Protein AF-B7FUA0-F1 (afdb_monomer_lite)

Sequence (108 aa):
MLSNSIRISSLRTASCAYKAITSRSFGIGDTFGKKEKVEEDRFMREQEKKFFEQKKAEMDEKMHATELAAFEASVAPAMAEAENALSKTGDKISVAGLEAIAKWKLGL

Radius of gyration: 48.78 Å; chains: 1; bounding box: 85×20×151 Å

Secondary structure (DSSP, 8-state):
---------------------------THHHHHHHHHHHHHHHHHHHHHHHHHHHHHHHHHHHHHHHHHHHHHHHHHHHHHHHHHHHHHT----HHHHHHHHHHHHT-

Structure (mmCIF, N/CA/C/O backbone):
data_AF-B7FUA0-F1
#
_entry.id   AF-B7FUA0-F1
#
loop_
_atom_site.group_PDB
_atom_site.id
_atom_site.type_symbol
_atom_site.label_atom_id
_atom_site.label_alt_id
_atom_site.label_comp_id
_atom_site.label_asym_id
_atom_site.label_entity_id
_atom_site.label_seq_id
_atom_site.pdbx_PDB_ins_code
_atom_site.Cartn_x
_atom_site.Cartn_y
_atom_site.Cartn_z
_atom_site.occupancy
_atom_site.B_iso_or_equiv
_atom_site.auth_seq_id
_atom_site.auth_comp_id
_atom_site.auth_asym_id
_atom_site.auth_atom_id
_atom_site.pdbx_PDB_model_num
ATOM 1 N N . MET A 1 1 ? 64.969 1.610 -117.878 1.00 47.66 1 MET A N 1
ATOM 2 C CA . MET A 1 1 ? 64.574 0.972 -116.605 1.00 47.66 1 MET A CA 1
ATOM 3 C C . MET A 1 1 ? 64.549 2.036 -115.527 1.00 47.66 1 MET A C 1
ATOM 5 O O . MET A 1 1 ? 65.526 2.765 -115.450 1.00 47.66 1 MET A O 1
ATOM 9 N N . LEU A 1 2 ? 63.452 2.108 -114.765 1.00 45.78 2 LEU A N 1
ATOM 10 C CA . LEU A 1 2 ? 63.338 2.431 -113.329 1.00 45.78 2 LEU A CA 1
ATOM 11 C C . LEU A 1 2 ? 61.992 3.121 -113.065 1.00 45.78 2 LEU A C 1
ATOM 13 O O . LEU A 1 2 ? 61.799 4.311 -113.294 1.00 45.78 2 LEU A O 1
ATOM 17 N N . SER A 1 3 ? 61.052 2.287 -112.632 1.00 46.78 3 SER A N 1
ATOM 18 C CA . SER A 1 3 ? 59.721 2.619 -112.143 1.00 46.78 3 SER A CA 1
ATOM 19 C C . SER A 1 3 ? 59.810 3.270 -110.765 1.00 46.78 3 SER A C 1
ATOM 21 O O . SER A 1 3 ? 60.544 2.767 -109.923 1.00 46.78 3 SER A O 1
ATOM 23 N N . ASN A 1 4 ? 58.986 4.282 -110.487 1.00 53.16 4 ASN A N 1
ATOM 24 C CA . ASN A 1 4 ? 58.707 4.713 -109.116 1.00 53.16 4 ASN A CA 1
ATOM 25 C C . ASN A 1 4 ? 57.191 4.730 -108.892 1.00 53.16 4 ASN A C 1
ATOM 27 O O . ASN A 1 4 ? 56.496 5.656 -109.299 1.00 53.16 4 ASN A O 1
ATOM 31 N N . SER A 1 5 ? 56.676 3.667 -108.262 1.00 52.69 5 SER A N 1
ATOM 32 C CA . SER A 1 5 ? 55.296 3.605 -107.776 1.00 52.69 5 SER A CA 1
ATOM 33 C C . SER A 1 5 ? 55.232 4.217 -106.377 1.00 52.69 5 SER A C 1
ATOM 35 O O . SER A 1 5 ? 55.867 3.700 -105.456 1.00 52.69 5 SER A O 1
ATOM 37 N N . ILE A 1 6 ? 54.451 5.278 -106.192 1.00 61.19 6 ILE A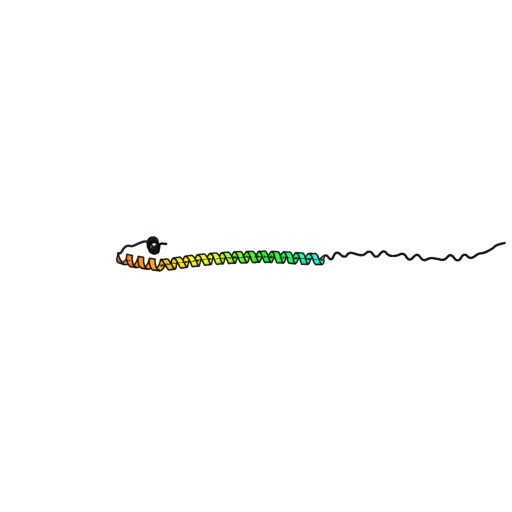 N 1
ATOM 38 C CA . ILE A 1 6 ? 54.192 5.848 -104.867 1.00 61.19 6 ILE A CA 1
ATOM 39 C C . ILE A 1 6 ? 53.006 5.087 -104.266 1.00 61.19 6 ILE A C 1
ATOM 41 O O . ILE A 1 6 ? 51.864 5.252 -104.689 1.00 61.19 6 ILE A O 1
ATOM 45 N N . ARG A 1 7 ? 53.283 4.201 -103.302 1.00 52.09 7 ARG A N 1
ATOM 46 C CA . ARG A 1 7 ? 52.252 3.522 -102.505 1.00 52.09 7 ARG A CA 1
ATOM 47 C C . ARG A 1 7 ? 51.754 4.481 -101.427 1.00 52.09 7 ARG A C 1
ATOM 49 O O . ARG A 1 7 ? 52.493 4.793 -100.500 1.00 52.09 7 ARG A O 1
ATOM 56 N N . ILE A 1 8 ? 50.502 4.915 -101.530 1.00 57.06 8 ILE A N 1
ATOM 57 C CA . ILE A 1 8 ? 49.823 5.659 -100.466 1.00 57.06 8 ILE A CA 1
ATOM 58 C C . ILE A 1 8 ? 49.284 4.629 -99.467 1.00 57.06 8 ILE A C 1
ATOM 60 O O . ILE A 1 8 ? 48.283 3.958 -99.718 1.00 57.06 8 ILE A O 1
ATOM 64 N N . SER A 1 9 ? 49.985 4.449 -98.350 1.00 53.16 9 SER A N 1
ATOM 65 C CA . SER A 1 9 ? 49.530 3.623 -97.234 1.00 53.16 9 SER A CA 1
ATOM 66 C C . SER A 1 9 ? 48.440 4.357 -96.446 1.00 53.16 9 SER A C 1
ATOM 68 O O . SER A 1 9 ? 48.662 5.404 -95.846 1.00 53.16 9 SER A O 1
ATOM 70 N N . SER A 1 10 ? 47.239 3.779 -96.451 1.00 56.06 10 SER A N 1
ATOM 71 C CA . SER A 1 10 ? 46.098 4.172 -95.620 1.00 56.06 10 SER A CA 1
ATOM 72 C C . SER A 1 10 ? 46.453 4.060 -94.130 1.00 56.06 10 SER A C 1
ATOM 74 O O . SER A 1 10 ? 46.632 2.961 -93.606 1.00 56.06 10 SER A O 1
ATOM 76 N N . LEU A 1 11 ? 46.541 5.197 -93.437 1.00 57.72 11 LEU A N 1
ATOM 77 C CA . LEU A 1 11 ? 46.644 5.253 -91.979 1.00 57.72 11 LEU A CA 1
ATOM 78 C C . LEU A 1 11 ? 45.245 5.050 -91.381 1.00 57.72 11 LEU A C 1
ATOM 80 O O . LEU A 1 11 ? 44.420 5.961 -91.380 1.00 57.72 11 LEU A O 1
ATOM 84 N N . ARG A 1 12 ? 44.962 3.840 -90.888 1.00 53.75 12 ARG A N 1
ATOM 85 C CA . ARG A 1 12 ? 43.784 3.560 -90.056 1.00 53.75 12 ARG A CA 1
ATOM 86 C C . ARG A 1 12 ? 44.106 3.933 -88.610 1.00 53.75 12 ARG A C 1
ATOM 88 O O . ARG A 1 12 ? 44.890 3.253 -87.954 1.00 53.75 12 ARG A O 1
ATOM 95 N N . THR A 1 13 ? 43.503 5.003 -88.111 1.00 55.91 13 THR A N 1
ATOM 96 C CA . THR A 1 13 ? 43.522 5.370 -86.692 1.00 55.91 13 THR A CA 1
ATOM 97 C C . THR A 1 13 ? 42.632 4.406 -85.904 1.00 55.91 13 THR A C 1
ATOM 99 O O . THR A 1 13 ? 41.415 4.383 -86.062 1.00 55.91 13 THR A O 1
ATOM 102 N N . ALA A 1 14 ? 43.240 3.571 -85.061 1.00 53.91 14 ALA A N 1
ATOM 103 C CA . ALA A 1 14 ? 42.514 2.703 -84.140 1.00 53.91 14 ALA A CA 1
ATOM 104 C C . ALA A 1 14 ? 41.979 3.538 -82.964 1.00 53.91 14 ALA A C 1
ATOM 106 O O . ALA A 1 14 ? 42.752 4.041 -82.150 1.00 53.91 14 ALA A O 1
ATOM 107 N N . SER A 1 15 ? 40.657 3.704 -82.872 1.00 57.72 15 SER A N 1
ATOM 108 C CA . SER A 1 15 ? 40.014 4.330 -81.715 1.00 57.72 15 SER A CA 1
ATOM 109 C C . SER A 1 15 ? 40.112 3.395 -80.507 1.00 57.72 15 SER A C 1
ATOM 111 O O . SER A 1 15 ? 39.505 2.324 -80.491 1.00 57.72 15 SER A O 1
ATOM 113 N N . CYS A 1 16 ? 40.883 3.789 -79.497 1.00 51.97 16 CYS A N 1
ATOM 114 C CA . CYS A 1 16 ? 41.004 3.047 -78.249 1.00 51.97 16 CYS A CA 1
ATOM 115 C C . CYS A 1 16 ? 39.702 3.213 -77.442 1.00 51.97 16 CYS A C 1
ATOM 117 O O . CYS A 1 16 ? 39.404 4.303 -76.956 1.00 51.97 16 CYS A O 1
ATOM 119 N N . ALA A 1 17 ? 38.892 2.158 -77.340 1.00 60.41 17 ALA A N 1
ATOM 120 C CA . ALA A 1 17 ? 37.667 2.171 -76.547 1.00 60.41 17 ALA A CA 1
ATOM 121 C C . ALA A 1 17 ? 38.010 2.144 -75.046 1.00 60.41 17 ALA A C 1
ATOM 123 O O . ALA A 1 17 ? 38.513 1.145 -74.531 1.00 60.41 17 ALA A O 1
ATOM 124 N N . TYR A 1 18 ? 37.738 3.242 -74.339 1.00 59.97 18 TYR A N 1
ATOM 125 C CA . TYR A 1 18 ? 37.897 3.328 -72.888 1.00 59.97 18 TYR A CA 1
ATOM 126 C C . TYR A 1 18 ? 36.773 2.530 -72.207 1.00 59.97 18 TYR A C 1
ATOM 128 O O . TYR A 1 18 ? 35.594 2.849 -72.365 1.00 59.97 18 TYR A O 1
ATOM 136 N N . LYS A 1 19 ? 37.110 1.466 -71.467 1.00 59.06 19 LYS A N 1
ATOM 137 C CA . LYS A 1 19 ? 36.127 0.726 -70.661 1.00 59.06 19 LYS A CA 1
ATOM 138 C C . LYS A 1 19 ? 35.647 1.622 -69.518 1.00 59.06 19 LYS A C 1
ATOM 140 O O . LYS A 1 19 ? 36.426 1.951 -68.629 1.00 59.06 19 LYS A O 1
ATOM 145 N N . ALA A 1 20 ? 34.366 1.982 -69.526 1.00 63.34 20 ALA A N 1
ATOM 146 C CA . ALA A 1 20 ? 33.727 2.665 -68.409 1.00 63.34 20 ALA A CA 1
ATOM 147 C C . ALA A 1 20 ? 33.775 1.766 -67.161 1.00 63.34 20 ALA A C 1
ATOM 149 O O . ALA A 1 20 ? 33.102 0.738 -67.090 1.00 63.34 20 ALA A O 1
ATOM 150 N N . ILE A 1 21 ? 34.599 2.142 -66.184 1.00 61.50 21 ILE A N 1
ATOM 151 C CA . ILE A 1 21 ? 34.594 1.533 -64.855 1.00 61.50 21 ILE A CA 1
ATOM 152 C C . ILE A 1 21 ? 33.350 2.067 -64.149 1.00 61.50 21 ILE A C 1
ATOM 154 O O . ILE A 1 21 ? 33.302 3.225 -63.742 1.00 61.50 21 ILE A O 1
ATOM 158 N N . THR A 1 22 ? 32.320 1.234 -64.029 1.00 62.50 22 THR A N 1
ATOM 159 C CA . THR A 1 22 ? 31.144 1.550 -63.218 1.00 62.50 22 THR A CA 1
ATOM 160 C C . THR A 1 22 ? 31.555 1.516 -61.747 1.00 62.50 22 THR A C 1
ATOM 162 O O . THR A 1 22 ? 31.680 0.438 -61.158 1.00 62.50 22 THR A O 1
ATOM 165 N N . SER A 1 23 ? 31.797 2.676 -61.142 1.00 62.47 23 SER A N 1
ATOM 166 C CA . SER A 1 23 ? 31.985 2.787 -59.698 1.00 62.47 23 SER A CA 1
ATOM 167 C C . SER A 1 23 ? 30.649 2.512 -59.004 1.00 62.47 23 SER A C 1
ATOM 169 O O . SER A 1 23 ? 29.738 3.335 -58.994 1.00 62.47 23 SER A O 1
ATOM 171 N N . ARG A 1 24 ? 30.498 1.318 -58.422 1.00 62.50 24 ARG A N 1
ATOM 172 C CA . ARG A 1 24 ? 29.404 1.046 -57.482 1.00 62.50 24 ARG A CA 1
ATOM 173 C C . ARG A 1 24 ? 29.715 1.773 -56.176 1.00 62.50 24 ARG A C 1
ATOM 175 O O . ARG A 1 24 ? 30.439 1.256 -55.332 1.00 62.50 24 ARG A O 1
ATOM 182 N N . SER A 1 25 ? 29.201 2.988 -56.027 1.00 61.22 25 SER A N 1
ATOM 183 C CA . SER A 1 25 ? 29.223 3.717 -54.762 1.00 61.22 25 SER A CA 1
ATOM 184 C C . SER A 1 25 ? 28.318 3.002 -53.753 1.00 61.22 25 SER A C 1
ATOM 186 O O . SER A 1 25 ? 27.093 3.057 -53.867 1.00 61.22 25 SER A O 1
ATOM 188 N N . PHE A 1 26 ? 28.903 2.314 -52.771 1.00 60.47 26 PHE A N 1
ATOM 189 C CA . PHE A 1 26 ? 28.159 1.820 -51.613 1.00 60.47 26 PHE A CA 1
ATOM 190 C C . PHE A 1 26 ? 27.806 3.018 -50.724 1.00 60.47 26 PHE A C 1
ATOM 192 O O . PHE A 1 26 ? 28.673 3.605 -50.079 1.00 60.47 26 PHE A O 1
ATOM 199 N N . GLY A 1 27 ? 26.533 3.417 -50.737 1.00 59.66 27 GLY A N 1
ATOM 200 C CA . GLY A 1 27 ? 26.007 4.486 -49.894 1.00 59.66 27 GLY A CA 1
ATOM 201 C C . GLY A 1 27 ? 26.021 4.076 -48.423 1.00 59.66 27 GLY A C 1
ATOM 202 O O . GLY A 1 27 ? 25.097 3.433 -47.941 1.00 59.66 27 GLY A O 1
ATOM 203 N N . ILE A 1 28 ? 27.077 4.460 -47.711 1.00 59.16 28 ILE A N 1
ATOM 204 C CA . ILE A 1 28 ? 27.280 4.194 -46.279 1.00 59.16 28 ILE A CA 1
ATOM 205 C C . ILE A 1 28 ? 26.297 4.982 -45.382 1.00 59.16 28 ILE A C 1
ATOM 207 O O . ILE A 1 28 ? 26.078 4.613 -44.231 1.00 59.16 28 ILE A O 1
ATOM 211 N N . GLY A 1 29 ? 25.648 6.032 -45.900 1.00 57.09 29 GLY A N 1
ATOM 212 C CA . GLY A 1 29 ? 24.744 6.889 -45.118 1.00 57.09 29 GLY A CA 1
ATOM 213 C C . GLY A 1 29 ? 23.447 6.210 -44.659 1.00 57.09 29 GLY A C 1
ATOM 214 O O . GLY A 1 29 ? 22.979 6.458 -43.552 1.00 57.09 29 GLY A O 1
ATOM 215 N N . ASP A 1 30 ? 22.895 5.296 -45.459 1.00 59.84 30 ASP A N 1
ATOM 216 C CA . ASP A 1 30 ? 21.565 4.719 -45.206 1.00 59.84 30 ASP A CA 1
ATOM 217 C C . ASP A 1 30 ? 21.576 3.647 -44.094 1.00 59.84 30 ASP A C 1
ATOM 219 O O . ASP A 1 30 ? 20.565 3.362 -43.451 1.00 59.84 30 ASP A O 1
ATOM 223 N N . THR A 1 31 ? 22.745 3.060 -43.817 1.00 60.56 31 THR A N 1
ATOM 224 C CA . THR A 1 31 ? 22.934 2.073 -42.743 1.00 60.56 31 THR A CA 1
ATOM 225 C C . THR A 1 31 ? 23.073 2.690 -41.354 1.00 60.56 31 THR A C 1
ATOM 227 O O . THR A 1 31 ? 22.744 2.024 -40.374 1.00 60.56 31 THR A O 1
ATOM 230 N N . PHE A 1 32 ? 23.540 3.937 -41.244 1.00 59.72 32 PHE A N 1
ATOM 231 C CA . PHE A 1 32 ? 23.694 4.605 -39.947 1.00 59.72 32 PHE A CA 1
ATOM 232 C C . PHE A 1 32 ? 22.354 5.108 -39.401 1.00 59.72 32 PHE A C 1
ATOM 234 O O . PHE A 1 32 ? 22.033 4.803 -38.256 1.00 59.72 32 PHE A O 1
ATOM 241 N N . GLY A 1 33 ? 21.510 5.721 -40.239 1.00 64.12 33 GLY A N 1
ATOM 242 C CA . GLY A 1 33 ? 20.170 6.159 -39.817 1.00 64.12 33 GLY A CA 1
ATOM 243 C C . GLY A 1 33 ? 19.229 5.004 -39.442 1.00 64.12 33 GLY A C 1
ATOM 244 O O . GLY A 1 33 ? 18.342 5.158 -38.609 1.00 64.12 33 GLY A O 1
ATOM 245 N N . LYS A 1 34 ? 19.433 3.807 -40.009 1.00 69.25 34 LYS A N 1
ATOM 246 C CA . LYS A 1 34 ? 18.689 2.598 -39.606 1.00 69.25 34 LYS A CA 1
ATOM 247 C C . LYS A 1 34 ? 19.110 2.082 -38.229 1.00 69.25 34 LYS A C 1
ATOM 249 O O . LYS A 1 34 ? 18.262 1.585 -37.501 1.00 69.25 34 LYS A O 1
ATOM 254 N N . LYS A 1 35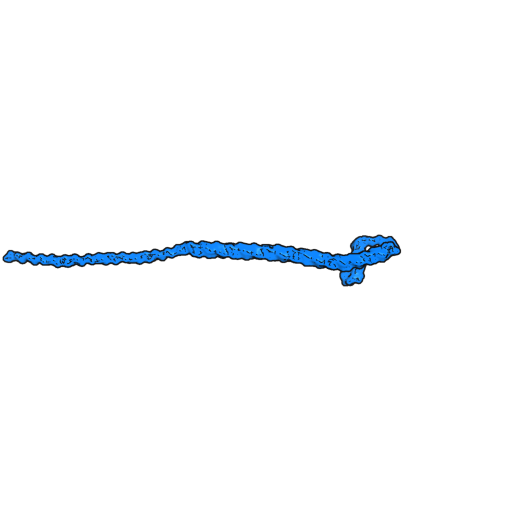 ? 20.393 2.194 -37.870 1.00 71.00 35 LYS A N 1
ATOM 255 C CA . LYS A 1 35 ? 20.893 1.788 -36.546 1.00 71.00 35 LYS A CA 1
ATOM 256 C C . LYS A 1 35 ? 20.443 2.752 -35.454 1.00 71.00 35 LYS A C 1
ATOM 258 O O . LYS A 1 35 ? 20.034 2.295 -34.398 1.00 71.00 35 LYS A O 1
ATOM 263 N N . GLU A 1 36 ? 20.460 4.050 -35.741 1.00 72.62 36 GLU A N 1
ATOM 264 C CA . GLU A 1 36 ? 19.986 5.093 -34.824 1.00 72.62 36 GLU A CA 1
ATOM 265 C C . GLU A 1 36 ? 18.523 4.864 -34.423 1.00 72.62 36 GLU A C 1
ATOM 267 O O . GLU A 1 36 ? 18.228 4.725 -33.241 1.00 72.62 36 GLU A O 1
ATOM 272 N N . LYS A 1 37 ? 17.634 4.647 -35.401 1.00 78.44 37 LYS A N 1
ATOM 273 C CA . LYS A 1 37 ? 16.217 4.340 -35.140 1.00 78.44 37 LYS A CA 1
ATOM 274 C C . LYS A 1 37 ? 16.000 3.077 -34.307 1.00 78.44 37 LYS A C 1
ATOM 276 O O . LYS A 1 37 ? 15.091 3.022 -33.490 1.00 78.44 37 LYS A O 1
ATOM 281 N N . VAL A 1 38 ? 16.821 2.046 -34.512 1.00 81.38 38 VAL A N 1
ATOM 282 C CA . VAL A 1 38 ? 16.708 0.793 -33.748 1.00 81.38 38 VAL A CA 1
ATOM 283 C C . VAL A 1 38 ? 17.108 0.999 -32.286 1.00 81.38 38 VAL A C 1
ATOM 285 O O . VAL A 1 38 ? 16.482 0.411 -31.403 1.00 81.38 38 VAL A O 1
ATOM 288 N N . GLU A 1 39 ? 18.120 1.827 -32.021 1.00 82.44 39 GLU A N 1
ATOM 289 C CA . GLU A 1 39 ? 18.532 2.158 -30.653 1.00 82.44 39 GLU A CA 1
ATOM 290 C C . GLU A 1 39 ? 17.523 3.083 -29.964 1.00 82.44 39 GLU A C 1
ATOM 292 O O . GLU A 1 39 ? 17.193 2.854 -28.802 1.00 82.44 39 GLU A O 1
ATOM 297 N N . GLU A 1 40 ? 16.957 4.060 -30.678 1.00 83.31 40 GLU A N 1
ATOM 298 C CA . GLU A 1 40 ? 15.866 4.900 -30.165 1.00 83.31 40 GLU A CA 1
ATOM 299 C C . GLU A 1 40 ? 14.638 4.060 -29.794 1.00 83.31 40 GLU A C 1
ATOM 301 O O . GLU A 1 40 ? 14.140 4.154 -28.672 1.00 83.31 40 GLU A O 1
ATOM 306 N N . ASP A 1 41 ? 14.196 3.165 -30.681 1.00 87.25 41 ASP A N 1
ATOM 307 C CA . ASP A 1 41 ? 13.065 2.271 -30.415 1.00 87.25 41 ASP A CA 1
ATOM 308 C C . ASP A 1 41 ? 13.330 1.343 -29.224 1.00 87.25 41 ASP A C 1
ATOM 310 O O . ASP A 1 41 ? 12.432 1.050 -28.427 1.00 87.25 41 ASP A O 1
ATOM 314 N N . ARG A 1 42 ? 14.562 0.839 -29.099 1.00 87.25 42 ARG A N 1
ATOM 315 C CA . ARG A 1 42 ? 14.955 -0.008 -27.972 1.00 87.25 42 ARG A CA 1
ATOM 316 C C . ARG A 1 42 ? 14.935 0.784 -26.670 1.00 87.25 42 ARG A C 1
ATOM 318 O O . ARG A 1 42 ? 14.378 0.302 -25.684 1.00 87.25 42 ARG A O 1
ATOM 325 N N . PHE A 1 43 ? 15.492 1.990 -26.682 1.00 90.06 43 PHE A N 1
ATOM 326 C CA . PHE A 1 43 ? 15.494 2.884 -25.534 1.00 90.06 43 PHE A CA 1
ATOM 327 C C . PHE A 1 43 ? 14.068 3.235 -25.099 1.00 90.06 43 PHE A C 1
ATOM 329 O O . PHE A 1 43 ? 13.744 3.113 -23.918 1.00 90.06 43 PHE A O 1
ATOM 336 N N . MET A 1 44 ? 13.189 3.584 -26.042 1.00 92.06 44 MET A N 1
ATOM 337 C CA . MET A 1 44 ? 11.791 3.905 -25.747 1.00 92.06 44 MET A CA 1
ATOM 338 C C . MET A 1 44 ? 11.055 2.718 -25.125 1.00 92.06 44 MET A C 1
ATOM 340 O O . MET A 1 44 ? 10.419 2.883 -24.087 1.00 92.06 44 MET A O 1
ATOM 344 N N . ARG A 1 45 ? 11.226 1.500 -25.655 1.00 90.81 45 ARG A N 1
ATOM 345 C CA . ARG A 1 45 ? 10.628 0.293 -25.055 1.00 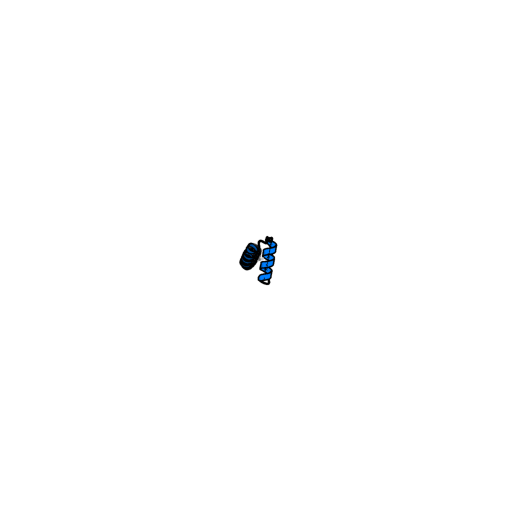90.81 45 ARG A CA 1
ATOM 346 C C . ARG A 1 45 ? 11.128 0.019 -23.638 1.00 90.81 45 ARG A C 1
ATOM 348 O O . ARG A 1 45 ? 10.355 -0.413 -22.783 1.00 90.81 45 ARG A O 1
ATOM 355 N N . GLU A 1 46 ? 12.410 0.249 -23.367 1.00 91.00 46 GLU A N 1
ATOM 356 C CA . GLU A 1 46 ? 12.967 0.083 -22.021 1.00 91.00 46 GLU A CA 1
ATOM 357 C C . GLU A 1 46 ? 12.410 1.125 -21.038 1.00 91.00 46 GLU A C 1
ATOM 359 O O . GLU A 1 46 ? 12.139 0.790 -19.883 1.00 91.00 46 GLU A O 1
ATOM 364 N N . GLN A 1 47 ? 12.193 2.365 -21.485 1.00 90.38 47 GLN A N 1
ATOM 365 C CA . GLN A 1 47 ? 11.572 3.414 -20.670 1.00 90.38 47 GLN A CA 1
ATOM 366 C C . GLN A 1 47 ? 10.087 3.152 -20.423 1.00 90.38 47 GLN A C 1
ATOM 368 O O . GLN A 1 47 ? 9.631 3.260 -19.286 1.00 90.38 47 GLN A O 1
ATOM 373 N N . GLU A 1 48 ? 9.344 2.741 -21.450 1.00 89.88 48 GLU A N 1
ATOM 374 C CA . GLU A 1 48 ? 7.939 2.350 -21.321 1.00 89.88 48 GLU A CA 1
ATOM 375 C C . GLU A 1 48 ? 7.786 1.216 -20.311 1.00 89.88 48 GLU A C 1
ATOM 377 O O . GLU A 1 48 ? 6.958 1.301 -19.406 1.00 89.88 48 GLU A O 1
ATOM 382 N N . LYS A 1 49 ? 8.637 0.187 -20.397 1.00 92.00 49 LYS A N 1
ATOM 383 C CA . LYS A 1 49 ? 8.618 -0.927 -19.448 1.00 92.00 49 LYS A CA 1
ATOM 384 C C . LYS A 1 49 ? 8.843 -0.453 -18.011 1.00 92.00 49 LYS A C 1
ATOM 386 O O . LYS A 1 49 ? 8.069 -0.822 -17.131 1.00 92.00 49 LYS A O 1
ATOM 391 N N . LYS A 1 50 ? 9.845 0.402 -17.779 1.00 90.00 50 LYS A N 1
ATOM 392 C CA . LYS A 1 50 ? 10.117 0.979 -16.450 1.00 90.00 50 LYS A CA 1
ATOM 393 C C . LYS A 1 50 ? 8.944 1.808 -15.936 1.00 90.00 50 LYS A C 1
ATOM 395 O O . LYS A 1 50 ? 8.580 1.691 -14.770 1.00 90.00 50 LYS A O 1
ATOM 400 N N . PHE A 1 51 ? 8.330 2.612 -16.800 1.00 90.81 51 PHE A N 1
ATOM 401 C CA . PHE A 1 51 ? 7.162 3.410 -16.444 1.00 90.81 51 PHE A CA 1
ATOM 402 C C . PHE A 1 51 ? 5.968 2.528 -16.061 1.00 90.81 51 PHE A C 1
ATOM 404 O O . PHE A 1 51 ? 5.305 2.789 -15.058 1.00 90.81 51 PHE A O 1
ATOM 411 N N . PHE A 1 52 ? 5.715 1.455 -16.815 1.00 86.94 52 PHE A N 1
ATOM 412 C CA . PHE A 1 52 ? 4.663 0.493 -16.491 1.00 86.94 52 PHE A CA 1
ATOM 413 C C . PHE A 1 52 ? 4.938 -0.259 -15.187 1.00 86.94 52 PHE A C 1
ATOM 415 O O . PHE A 1 52 ? 4.015 -0.445 -14.398 1.00 86.94 52 PHE A O 1
ATOM 422 N N . GLU A 1 53 ? 6.182 -0.663 -14.932 1.00 89.25 53 GLU A N 1
ATOM 423 C CA . GLU A 1 53 ? 6.572 -1.317 -13.678 1.00 89.25 53 GLU A CA 1
ATOM 424 C C . GLU A 1 53 ? 6.359 -0.391 -12.469 1.00 89.25 53 GLU A C 1
ATOM 426 O O . GLU A 1 53 ? 5.759 -0.810 -11.481 1.00 89.25 53 GLU A O 1
ATOM 431 N N . GLN A 1 54 ? 6.752 0.883 -12.572 1.00 86.62 54 GLN A N 1
ATOM 432 C CA . GLN A 1 54 ? 6.517 1.888 -11.525 1.00 86.62 54 GLN A CA 1
ATOM 433 C C . GLN A 1 54 ? 5.024 2.142 -11.299 1.00 86.62 54 GLN A C 1
ATOM 435 O O . GLN A 1 54 ? 4.547 2.088 -10.169 1.00 86.62 54 GLN A O 1
ATOM 440 N N . LYS A 1 55 ? 4.258 2.345 -12.378 1.00 86.88 55 LYS A N 1
ATOM 441 C CA . LYS A 1 55 ? 2.799 2.517 -12.313 1.00 86.88 55 LYS A CA 1
ATOM 442 C C . LYS A 1 55 ? 2.107 1.323 -11.671 1.00 86.88 55 LYS A C 1
ATOM 444 O O . LYS A 1 55 ? 1.142 1.513 -10.938 1.00 86.88 55 LYS A O 1
ATOM 449 N N . LYS A 1 56 ? 2.567 0.107 -11.967 1.00 86.56 56 LYS A N 1
ATOM 450 C CA . LYS A 1 56 ? 2.008 -1.110 -11.387 1.00 86.56 56 LYS A CA 1
ATOM 451 C C . LYS A 1 56 ? 2.280 -1.171 -9.886 1.00 86.56 56 LYS A C 1
ATOM 453 O O . LYS A 1 56 ? 1.335 -1.355 -9.134 1.00 86.56 56 LYS A O 1
ATOM 458 N N . ALA A 1 57 ? 3.519 -0.920 -9.462 1.00 82.19 57 ALA A N 1
ATOM 459 C CA . ALA A 1 57 ? 3.866 -0.867 -8.043 1.00 82.19 57 ALA A CA 1
ATOM 460 C C . ALA A 1 57 ? 3.035 0.187 -7.285 1.00 82.19 57 ALA A C 1
ATOM 462 O O . ALA A 1 57 ? 2.443 -0.123 -6.257 1.00 82.19 57 ALA A O 1
ATOM 463 N N . GLU A 1 58 ? 2.890 1.396 -7.839 1.00 81.12 58 GLU A N 1
ATOM 464 C CA . GLU A 1 58 ? 2.053 2.444 -7.236 1.00 81.12 58 GLU A CA 1
ATOM 465 C C . GLU A 1 58 ? 0.572 2.053 -7.133 1.00 81.12 58 GLU A C 1
ATOM 467 O O . GLU A 1 58 ? -0.119 2.475 -6.205 1.00 81.12 58 GLU A O 1
ATOM 472 N N . MET A 1 59 ? 0.045 1.316 -8.114 1.00 79.38 59 MET A N 1
ATOM 473 C CA . MET A 1 59 ? -1.343 0.853 -8.086 1.00 79.38 59 MET A CA 1
ATOM 474 C C . MET A 1 59 ? -1.531 -0.264 -7.066 1.00 79.38 59 MET A C 1
ATOM 476 O O . MET A 1 59 ? -2.498 -0.212 -6.314 1.00 79.38 59 MET A O 1
ATOM 480 N N . ASP A 1 60 ? -0.607 -1.220 -6.999 1.00 76.19 60 ASP A N 1
ATOM 481 C CA . ASP A 1 60 ? -0.651 -2.315 -6.029 1.00 76.19 60 ASP A CA 1
ATOM 482 C C . ASP A 1 60 ? -0.578 -1.760 -4.590 1.00 76.19 60 ASP A C 1
ATOM 484 O O . ASP A 1 60 ? -1.380 -2.136 -3.737 1.00 76.19 60 ASP A O 1
ATOM 488 N N . GLU A 1 61 ? 0.287 -0.773 -4.329 1.00 76.25 61 GLU A N 1
ATOM 489 C CA . GLU A 1 61 ? 0.349 -0.077 -3.033 1.00 76.25 61 GLU A CA 1
ATOM 490 C C . GLU A 1 61 ? -0.953 0.660 -2.694 1.00 76.25 61 GLU A C 1
ATOM 492 O O . GLU A 1 61 ? -1.438 0.586 -1.563 1.00 76.25 61 GLU A O 1
ATOM 497 N N . LYS A 1 62 ? -1.554 1.351 -3.670 1.00 73.75 62 LYS A N 1
ATOM 498 C CA . LYS A 1 62 ? -2.836 2.045 -3.472 1.00 73.75 62 LYS A CA 1
ATOM 499 C C . LYS A 1 62 ? -3.972 1.069 -3.207 1.00 73.75 62 LYS A C 1
ATOM 501 O O . LYS A 1 62 ? -4.788 1.353 -2.339 1.00 73.75 62 LYS A O 1
ATOM 506 N N . MET A 1 63 ? -4.019 -0.052 -3.921 1.00 74.06 63 MET A N 1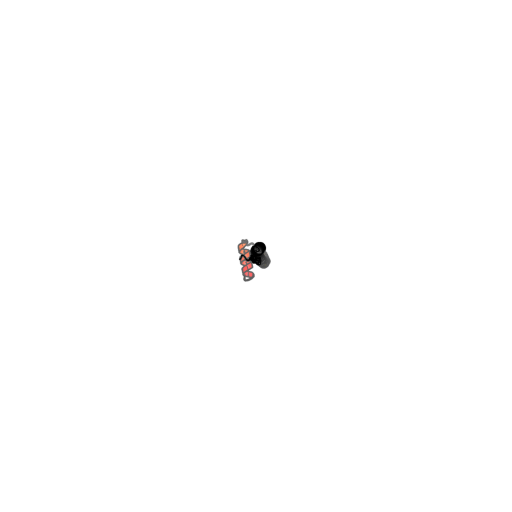
ATOM 507 C CA . MET A 1 63 ? -5.028 -1.094 -3.725 1.00 74.06 63 MET A CA 1
ATOM 508 C C . MET A 1 63 ? -4.902 -1.728 -2.339 1.00 74.06 63 MET A C 1
ATOM 510 O O . MET A 1 63 ? -5.893 -1.846 -1.627 1.00 74.06 63 MET A O 1
ATOM 514 N N . HIS A 1 64 ? -3.686 -2.040 -1.892 1.00 74.31 64 HIS A N 1
ATOM 515 C CA . HIS A 1 64 ? -3.483 -2.552 -0.538 1.00 74.31 64 HIS A CA 1
ATOM 516 C C . HIS A 1 64 ? -3.845 -1.524 0.540 1.00 74.31 64 HIS A C 1
ATOM 518 O O . HIS A 1 64 ? -4.461 -1.875 1.545 1.00 74.31 64 HIS A O 1
ATOM 524 N N . ALA A 1 65 ? -3.517 -0.245 0.338 1.00 75.25 65 ALA A N 1
ATOM 525 C CA . ALA A 1 65 ? -3.887 0.809 1.279 1.00 75.25 65 ALA A CA 1
ATOM 526 C C . ALA A 1 65 ? -5.409 1.021 1.352 1.00 75.25 65 ALA A C 1
ATOM 528 O O . ALA A 1 65 ? -5.947 1.224 2.440 1.00 75.25 65 ALA A O 1
ATOM 529 N N . THR A 1 66 ? -6.119 0.959 0.220 1.00 75.88 66 THR A N 1
ATOM 530 C CA . THR A 1 66 ? -7.582 1.090 0.205 1.00 75.88 66 THR A CA 1
ATOM 531 C C . THR A 1 66 ? -8.270 -0.130 0.806 1.00 75.88 66 THR A C 1
ATOM 533 O O . THR A 1 66 ? -9.257 0.038 1.518 1.00 75.88 66 THR A O 1
ATOM 536 N N . GLU A 1 67 ? -7.747 -1.336 0.584 1.00 76.69 67 GLU A N 1
ATOM 537 C CA . GLU A 1 67 ? -8.244 -2.568 1.206 1.00 76.69 67 GLU A CA 1
ATOM 538 C C . GLU A 1 67 ? -8.075 -2.547 2.729 1.00 76.69 67 GLU A C 1
ATOM 540 O O . GLU A 1 67 ? -9.026 -2.845 3.455 1.00 76.69 67 GLU A O 1
ATOM 545 N N . LEU A 1 68 ? -6.906 -2.125 3.225 1.00 74.94 68 LEU A N 1
ATOM 546 C CA . LEU A 1 68 ? -6.662 -1.972 4.662 1.00 74.94 68 LEU A CA 1
ATOM 547 C C . LEU A 1 68 ? -7.568 -0.900 5.275 1.00 74.94 68 LEU A C 1
ATOM 549 O O . LEU A 1 68 ? -8.205 -1.156 6.294 1.00 74.94 68 LEU A O 1
ATOM 553 N N . ALA A 1 69 ? -7.706 0.259 4.628 1.00 77.88 69 ALA A N 1
ATOM 554 C CA . ALA A 1 69 ? -8.588 1.321 5.109 1.00 77.88 69 ALA A CA 1
ATOM 555 C C . ALA A 1 69 ? -10.067 0.896 5.112 1.00 77.88 69 ALA A C 1
ATOM 557 O O . ALA A 1 69 ? -10.809 1.235 6.033 1.00 77.88 69 ALA A O 1
ATOM 558 N N . ALA A 1 70 ? -10.509 0.133 4.107 1.00 77.00 70 ALA A N 1
ATOM 559 C CA . ALA A 1 70 ? -11.865 -0.408 4.058 1.00 77.00 70 ALA A CA 1
ATOM 560 C C . ALA A 1 70 ? -12.103 -1.444 5.167 1.00 77.00 70 ALA A C 1
ATOM 562 O O . ALA A 1 70 ? -13.161 -1.439 5.803 1.00 77.00 70 ALA A O 1
ATOM 563 N N . PHE A 1 71 ? -11.114 -2.298 5.437 1.00 77.56 71 PHE A N 1
ATOM 564 C CA . PHE A 1 71 ? -11.165 -3.251 6.541 1.00 77.56 71 PHE A CA 1
ATOM 565 C C . PHE A 1 71 ? -11.223 -2.531 7.894 1.00 77.56 71 PHE A C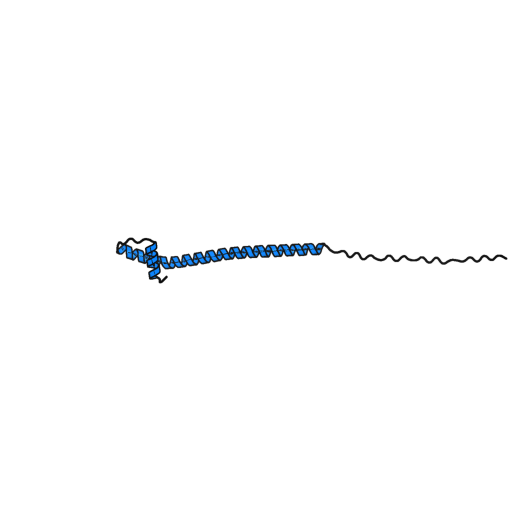 1
ATOM 567 O O . PHE A 1 71 ? -12.126 -2.796 8.689 1.00 77.56 71 PHE A O 1
ATOM 574 N N . GLU A 1 72 ? -10.341 -1.561 8.137 1.00 79.38 72 GLU A N 1
ATOM 575 C CA . GLU A 1 72 ? -10.336 -0.757 9.364 1.00 79.38 72 GLU A CA 1
ATOM 576 C C . GLU A 1 72 ? -11.650 0.007 9.557 1.00 79.38 72 GLU A C 1
ATOM 578 O O . GLU A 1 72 ? -12.208 0.000 10.655 1.00 79.38 72 GLU A O 1
ATOM 583 N N . ALA A 1 73 ? -12.209 0.585 8.491 1.00 79.31 73 ALA A N 1
ATOM 584 C CA . ALA A 1 73 ? -13.505 1.259 8.539 1.00 79.31 73 ALA A CA 1
ATOM 585 C C . ALA A 1 73 ? -14.658 0.310 8.912 1.00 79.31 73 ALA A C 1
ATOM 587 O O . ALA A 1 73 ? -15.618 0.741 9.551 1.00 79.31 73 ALA A O 1
ATOM 588 N N . SER A 1 74 ? -14.569 -0.974 8.551 1.00 80.56 74 SER A N 1
ATOM 589 C CA . SER A 1 74 ? -15.567 -1.977 8.945 1.00 80.56 74 SER A CA 1
ATOM 590 C C . SER A 1 74 ? -15.449 -2.385 10.418 1.00 80.56 74 SER A C 1
ATOM 592 O O . SER A 1 74 ? -16.462 -2.611 11.080 1.00 80.56 74 SER A O 1
ATOM 594 N N . VAL A 1 75 ? -14.225 -2.418 10.957 1.00 84.44 75 VAL A N 1
ATOM 595 C CA . VAL A 1 75 ? -13.928 -2.849 12.333 1.00 84.44 75 VAL A CA 1
ATOM 596 C C . VAL A 1 75 ? -14.111 -1.711 13.347 1.00 84.44 75 VAL A C 1
ATOM 598 O O . VAL A 1 75 ? -14.568 -1.954 14.464 1.00 84.44 75 VAL A O 1
ATOM 601 N N . ALA A 1 76 ? -13.828 -0.462 12.965 1.00 86.12 76 ALA A N 1
ATOM 602 C CA . ALA A 1 76 ? -13.945 0.729 13.812 1.00 86.12 76 ALA A CA 1
ATOM 603 C C . ALA A 1 76 ? -15.306 0.909 14.529 1.00 86.12 76 ALA A C 1
ATOM 605 O O . ALA A 1 76 ? -15.303 1.170 15.736 1.00 86.12 76 ALA A O 1
ATOM 606 N N . PRO A 1 77 ? -16.478 0.751 13.879 1.00 87.50 77 PRO A N 1
ATOM 607 C CA . PRO A 1 77 ? -17.759 0.858 14.580 1.00 87.50 77 PRO A CA 1
ATOM 608 C C . PRO A 1 77 ? -17.955 -0.275 15.597 1.00 87.50 77 PRO A C 1
ATOM 610 O O . PRO A 1 77 ? -18.419 -0.032 16.710 1.00 87.50 77 PRO A O 1
ATOM 613 N N . ALA A 1 78 ? -17.541 -1.501 15.262 1.00 85.94 78 ALA A N 1
ATOM 614 C CA . ALA A 1 78 ? -17.633 -2.642 16.171 1.00 85.94 78 ALA A CA 1
ATOM 615 C C . ALA A 1 78 ? -16.706 -2.489 17.394 1.00 85.94 78 ALA A C 1
ATOM 617 O O . ALA A 1 78 ? -17.094 -2.858 18.503 1.00 85.94 78 ALA A O 1
ATOM 618 N N . MET A 1 79 ? -15.525 -1.888 17.210 1.00 85.25 79 MET A N 1
ATOM 619 C CA . MET A 1 79 ? -14.608 -1.493 18.287 1.00 85.25 79 MET A CA 1
ATOM 620 C C . MET A 1 79 ? -15.246 -0.476 19.238 1.00 85.25 79 MET A C 1
ATOM 622 O O . MET A 1 79 ? -15.253 -0.689 20.449 1.00 85.25 79 MET A O 1
ATOM 626 N N . ALA A 1 80 ? -15.832 0.596 18.695 1.00 87.56 80 ALA A N 1
ATOM 627 C CA . ALA A 1 80 ? -16.478 1.640 19.492 1.00 87.56 80 ALA A CA 1
ATOM 628 C C . ALA A 1 80 ? -17.682 1.101 20.285 1.00 87.56 80 ALA A C 1
ATOM 630 O O . ALA A 1 80 ? -17.933 1.502 21.422 1.00 87.56 80 ALA A O 1
ATOM 631 N N . GLU A 1 81 ? -18.433 0.162 19.710 1.00 85.19 81 GLU A N 1
ATOM 632 C CA . GLU A 1 81 ? -19.516 -0.521 20.417 1.00 85.19 81 GLU A CA 1
ATOM 633 C C . GLU A 1 81 ? -19.001 -1.426 21.544 1.00 85.19 81 GLU A C 1
ATOM 635 O O . GLU A 1 81 ? -19.581 -1.427 22.633 1.00 85.19 81 GLU A O 1
ATOM 640 N N . ALA A 1 82 ? -17.911 -2.166 21.315 1.00 86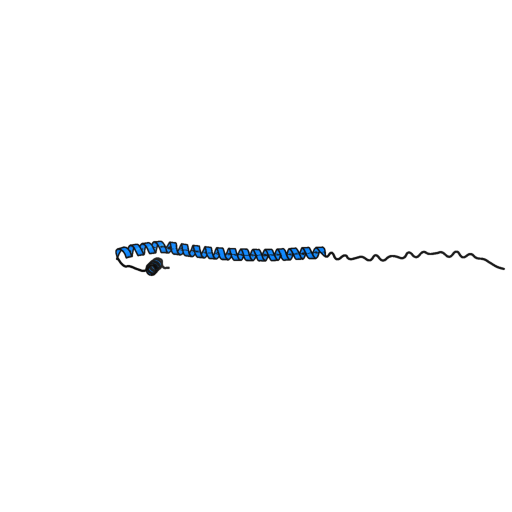.00 82 ALA A N 1
ATOM 641 C CA . ALA A 1 82 ? -17.282 -2.995 22.341 1.00 86.00 82 ALA A CA 1
ATOM 642 C C . ALA A 1 82 ? -16.753 -2.141 23.507 1.00 86.00 82 ALA A C 1
ATOM 644 O O . ALA A 1 82 ? -17.015 -2.454 24.668 1.00 86.00 82 ALA A O 1
ATOM 645 N N . GLU A 1 83 ? -16.095 -1.019 23.215 1.00 87.06 83 GLU A N 1
ATOM 646 C CA . GLU A 1 83 ? -15.617 -0.065 24.223 1.00 87.06 83 GLU A CA 1
ATOM 647 C C . GLU A 1 83 ? -16.777 0.555 25.026 1.00 87.06 83 GLU A C 1
ATOM 649 O O . GLU A 1 83 ? -16.742 0.617 26.260 1.00 87.06 83 GLU A O 1
ATOM 654 N N . ASN A 1 84 ? -17.871 0.929 24.357 1.00 87.19 84 ASN A N 1
ATOM 655 C CA . ASN A 1 84 ? -19.077 1.436 25.018 1.00 87.19 84 ASN A CA 1
ATOM 656 C C . ASN A 1 84 ? -19.774 0.390 25.903 1.00 87.19 84 ASN A C 1
ATOM 658 O O . ASN A 1 84 ? -20.423 0.750 26.887 1.00 87.19 84 ASN A O 1
ATOM 662 N N . ALA A 1 85 ? -19.681 -0.899 25.573 1.00 85.81 85 ALA A N 1
ATOM 663 C CA . ALA A 1 85 ? -20.206 -1.967 26.420 1.00 85.81 85 ALA A CA 1
ATOM 664 C C . ALA A 1 85 ? -19.312 -2.202 27.649 1.00 85.81 85 ALA A C 1
ATOM 666 O O . ALA A 1 85 ? -19.820 -2.294 28.766 1.00 85.81 85 ALA A O 1
ATOM 667 N N . LEU A 1 86 ? -17.992 -2.233 27.456 1.00 84.88 86 LEU A N 1
ATOM 668 C CA . LEU A 1 86 ? -17.007 -2.493 28.515 1.00 84.88 86 LEU A CA 1
ATOM 669 C C . LEU A 1 86 ? -16.876 -1.336 29.508 1.00 84.88 86 LEU A C 1
ATOM 671 O O . LEU A 1 86 ? -16.723 -1.547 30.708 1.00 84.88 86 LEU A O 1
ATOM 675 N N . SER A 1 87 ? -17.029 -0.097 29.042 1.00 84.88 87 SER A N 1
ATOM 676 C CA . SER A 1 87 ? -17.060 1.075 29.928 1.00 84.88 87 SER A CA 1
ATOM 677 C C . SER A 1 87 ? -18.214 1.030 30.939 1.00 84.88 87 SER A C 1
ATOM 679 O O . SER A 1 87 ? -18.085 1.584 32.030 1.00 84.88 87 SER A O 1
ATOM 681 N N . LYS A 1 88 ? -19.314 0.327 30.629 1.00 86.44 88 LYS A N 1
ATOM 682 C CA . LYS A 1 88 ? -20.436 0.110 31.560 1.00 86.44 88 LYS A CA 1
ATOM 683 C C . LYS A 1 88 ? -20.161 -0.994 32.580 1.00 86.44 88 LYS A C 1
ATOM 685 O O . LYS A 1 88 ? -20.737 -0.951 33.663 1.00 86.44 88 LYS A O 1
ATOM 690 N N . THR A 1 89 ? -19.320 -1.974 32.246 1.00 82.44 89 THR A N 1
ATOM 691 C CA . THR A 1 89 ? -18.940 -3.064 33.161 1.00 82.44 89 THR A CA 1
ATOM 692 C C . THR A 1 89 ? -17.724 -2.711 34.017 1.00 82.44 89 THR A C 1
ATOM 694 O O . THR A 1 89 ? -17.531 -3.308 35.071 1.00 82.44 89 THR A O 1
ATOM 697 N N . GLY A 1 90 ? -16.949 -1.697 33.616 1.00 79.38 90 GLY A N 1
ATOM 698 C CA . GLY A 1 90 ? -15.757 -1.235 34.333 1.00 79.38 90 GLY A CA 1
ATOM 699 C C . GLY A 1 90 ? -14.493 -2.039 34.015 1.00 79.38 90 GLY A C 1
ATOM 700 O O . GLY A 1 90 ? -13.444 -1.784 34.611 1.00 79.38 90 GLY A O 1
ATOM 701 N N . ASP A 1 91 ? -14.572 -2.974 33.065 1.00 78.31 91 ASP A N 1
ATOM 702 C CA . ASP A 1 91 ? -13.445 -3.806 32.657 1.00 78.31 91 ASP A CA 1
ATOM 703 C C . ASP A 1 91 ? -12.514 -3.049 31.706 1.00 78.31 91 ASP A C 1
ATOM 705 O O . ASP A 1 91 ? -12.938 -2.436 30.725 1.00 78.31 91 ASP A O 1
ATOM 709 N N . LYS A 1 92 ? -11.208 -3.111 31.985 1.00 78.25 92 LYS A N 1
ATOM 710 C CA . LYS A 1 92 ? -10.169 -2.519 31.135 1.00 78.25 92 LYS A CA 1
ATOM 711 C C . LYS A 1 92 ? -9.563 -3.601 30.255 1.00 78.25 92 LYS A C 1
ATOM 713 O O . LYS A 1 92 ? -8.874 -4.489 30.753 1.00 78.25 92 LYS A O 1
ATOM 718 N N . ILE A 1 93 ? -9.797 -3.504 28.952 1.00 81.19 93 ILE A N 1
ATOM 719 C CA . ILE A 1 93 ? -9.230 -4.407 27.944 1.00 81.19 93 ILE A CA 1
ATOM 720 C C . ILE A 1 93 ? -8.195 -3.640 27.114 1.00 81.19 93 ILE A C 1
ATOM 722 O O . ILE A 1 93 ? -8.304 -2.431 26.918 1.00 81.19 93 ILE A O 1
ATOM 726 N N . SER A 1 94 ? -7.146 -4.333 26.668 1.00 87.31 94 SER A N 1
ATOM 727 C CA . SER A 1 94 ? -6.157 -3.771 25.747 1.00 87.31 94 SER A CA 1
ATOM 728 C C . SER A 1 94 ? -6.766 -3.525 24.361 1.00 87.31 94 SER A C 1
ATOM 730 O O . SER A 1 94 ? -7.719 -4.189 23.961 1.00 87.31 94 SER A O 1
ATOM 732 N N . VAL A 1 95 ? -6.177 -2.618 23.579 1.00 82.31 95 VAL A N 1
ATOM 733 C CA . VAL A 1 95 ? -6.644 -2.319 22.209 1.00 82.31 95 VAL A CA 1
ATOM 734 C C . VAL A 1 95 ? -6.687 -3.583 21.336 1.00 82.31 95 VAL A C 1
ATOM 736 O O . VAL A 1 95 ? -7.670 -3.825 20.646 1.00 82.31 95 VAL A O 1
ATOM 739 N N . ALA A 1 96 ? -5.693 -4.467 21.471 1.00 85.12 96 ALA A N 1
ATOM 740 C CA . ALA A 1 96 ? -5.668 -5.756 20.773 1.00 85.12 96 ALA A CA 1
ATOM 741 C C . ALA A 1 96 ? -6.845 -6.681 21.151 1.00 85.12 96 ALA A C 1
ATOM 743 O O . ALA A 1 96 ? -7.337 -7.442 20.319 1.00 85.12 96 ALA A O 1
ATOM 744 N N . GLY A 1 97 ? -7.311 -6.622 22.402 1.00 84.25 97 GLY A N 1
ATOM 745 C CA . GLY A 1 97 ? -8.476 -7.385 22.850 1.00 84.25 97 GLY A CA 1
ATOM 746 C C . GLY A 1 97 ? -9.788 -6.829 22.296 1.00 84.25 97 GLY A C 1
ATOM 747 O O . GLY A 1 97 ? -10.655 -7.605 21.899 1.00 84.25 97 GLY A O 1
ATOM 748 N N . LEU A 1 98 ? -9.917 -5.502 22.203 1.00 85.62 98 LEU A N 1
ATOM 749 C CA . LEU A 1 98 ? -11.065 -4.854 21.558 1.00 85.62 98 LEU A CA 1
ATOM 750 C C . LEU A 1 98 ? -11.158 -5.236 20.079 1.00 85.62 98 LEU A C 1
ATOM 752 O O . LEU A 1 98 ? -12.240 -5.581 19.606 1.00 85.62 98 LEU A O 1
ATOM 756 N N . GLU A 1 99 ? -10.025 -5.264 19.376 1.00 86.00 99 GLU A N 1
ATOM 757 C CA . GLU A 1 99 ? -9.981 -5.680 17.972 1.00 86.00 99 GLU A CA 1
ATOM 758 C C . GLU A 1 99 ? -10.397 -7.137 17.796 1.00 86.00 99 GLU A C 1
ATOM 760 O O . GLU A 1 99 ? -11.140 -7.456 16.871 1.00 86.00 99 GLU A O 1
ATOM 765 N N . ALA A 1 100 ? -9.959 -8.028 18.689 1.00 86.38 100 ALA A N 1
ATOM 766 C CA . ALA A 1 100 ? -10.364 -9.430 18.657 1.00 86.38 100 ALA A CA 1
ATOM 767 C C . ALA A 1 100 ? -11.879 -9.594 18.871 1.00 86.38 100 ALA A C 1
ATOM 769 O O . ALA A 1 100 ? -12.515 -10.388 18.178 1.00 86.38 100 ALA A O 1
ATOM 770 N N . ILE A 1 101 ? -12.475 -8.812 19.779 1.00 86.94 101 ILE A N 1
ATOM 771 C CA . ILE A 1 101 ? -13.927 -8.806 20.017 1.00 86.94 101 ILE A CA 1
ATOM 772 C C . ILE A 1 101 ? -14.674 -8.253 18.797 1.00 86.94 101 ILE A C 1
ATOM 774 O O . ILE A 1 101 ? -15.688 -8.817 18.382 1.00 86.94 101 ILE A O 1
ATOM 778 N N . ALA A 1 102 ? -14.172 -7.174 18.199 1.00 87.88 102 ALA A N 1
ATOM 779 C CA . ALA A 1 102 ? -14.764 -6.567 17.014 1.00 87.88 102 ALA A CA 1
ATOM 780 C C . ALA A 1 102 ? -14.706 -7.507 15.797 1.00 87.88 102 ALA A C 1
ATOM 782 O O . ALA A 1 102 ? -15.711 -7.671 15.106 1.00 87.88 102 ALA A O 1
ATOM 783 N N . LYS A 1 103 ? -13.574 -8.191 15.581 1.00 86.75 103 LYS A N 1
ATOM 784 C CA . LYS A 1 103 ? -13.412 -9.218 14.535 1.00 86.75 103 LYS A CA 1
ATOM 785 C C . LYS A 1 103 ? -14.333 -10.413 14.764 1.00 86.75 103 LYS A C 1
ATOM 787 O O . LYS A 1 103 ? -15.068 -10.791 13.855 1.00 86.75 103 LYS A O 1
ATOM 792 N N . TRP A 1 104 ? -14.399 -10.921 15.999 1.00 88.62 104 TRP A N 1
ATOM 793 C CA . TRP A 1 104 ? -15.335 -11.986 16.374 1.00 88.62 104 TRP A CA 1
ATOM 794 C C . TRP A 1 104 ? -16.789 -11.610 16.067 1.00 88.62 104 TRP A C 1
ATOM 796 O O . TRP A 1 104 ? -17.529 -12.410 15.497 1.00 88.62 104 TRP A O 1
ATOM 806 N N . LYS A 1 105 ? -17.192 -10.376 16.389 1.00 86.12 105 LYS A N 1
ATOM 807 C CA . LYS A 1 105 ? -18.547 -9.880 16.129 1.00 86.12 105 LYS A CA 1
ATOM 808 C C . LYS A 1 105 ? -18.874 -9.788 14.635 1.00 86.12 105 LYS A C 1
ATOM 810 O O . LYS A 1 105 ? -20.017 -10.027 14.254 1.00 86.12 105 LYS A O 1
ATOM 815 N N . LEU A 1 106 ? -17.896 -9.425 13.809 1.00 86.44 106 LEU A N 1
ATOM 816 C CA . LEU A 1 106 ? -18.053 -9.287 12.359 1.00 86.44 106 LEU A CA 1
ATOM 817 C C . LEU A 1 106 ? -17.854 -10.608 11.597 1.00 86.44 106 LEU A C 1
ATOM 819 O O . LEU A 1 106 ? -18.133 -10.656 10.402 1.00 86.44 106 LEU A O 1
ATOM 823 N N . GLY A 1 107 ? -17.413 -11.675 12.272 1.00 81.62 107 GLY A N 1
ATOM 824 C CA . GLY A 1 107 ? -17.117 -12.967 11.647 1.00 81.62 107 GLY A CA 1
ATOM 825 C C . GLY A 1 107 ? -15.885 -12.936 10.735 1.00 81.62 107 GLY A C 1
ATOM 826 O O . GLY A 1 107 ? -15.843 -13.693 9.765 1.00 81.62 107 GLY A O 1
ATOM 827 N N . LEU A 1 108 ? -14.932 -12.043 11.030 1.00 75.75 108 LEU A N 1
ATOM 828 C CA . LEU A 1 108 ? -13.679 -11.821 10.296 1.00 75.75 108 LEU A CA 1
ATOM 829 C C . LEU A 1 108 ? -12.491 -12.538 10.949 1.00 75.75 108 LEU A C 1
ATOM 831 O O . LEU A 1 108 ? -12.456 -12.617 12.200 1.00 75.75 108 LEU A O 1
#

pLDDT: mean 75.27, std 13.04, range [45.78, 92.06]

Foldseek 3Di:
DDDDDDDDDDDDDDDDDDPDDPPPDDPPPVVVVVVVVVVVVVVVVVVVVVVVVVVVVVVVVVVVVVVVVVVCVQLVVQLVVLVVVCVVVVDDDDSVVSSVSSCVVVVD

Organism: Phaeodactylum tricornutum (strain CCAP 1055/1) (NCBI:txid556484)